Protein AF-A0A6N6TGN0-F1 (afdb_monomer_lite)

pLDDT: mean 80.73, std 21.35, range [32.38, 97.31]

Secondary structure (DSSP, 8-state):
---------------------------------HHHHHHHHHHHHHHTTPPPTT-TT----EEEEEETTEEEEEE-GGG-SSPP----SS--TTGGGSHHHHHHHHHHHTT-TTS-SEEEEEESSPPPTTTTTTSHHHHHHHHHT-SEEEEEETTEEEEEPPP-

Foldseek 3Di:
DDDDDDDDDDDDDDDDDDDDDDDDDDDPPPPPPPVVVVVVQQVVCVVLVADPQPDPPHPKKWKWKDAPNDIFIFMFQVSDVVGQDQPQPPADPRLCRGRLSRSLSVCVVVVQALVEQEMEMEMAADDDCRCPVVCNVLSSCVRSNHQWYWYQYPVGIDIHGHDD

Radius of gyration: 25.72 Å; chains: 1; bounding box: 98×27×43 Å

Sequence (164 aa):
MPNGLSKKKRELQQKASKKKPGSPAKGVTQSCPVPAIKKKLEKERERLKLPKAGSHDDVSTVAILKINGKEYQGVNSKNQNPKTKITLVRVNAQTKTHAEAEAVQKAINDGAAGTAEEAELHVDRDPCRACGPAGGLRSLARNLGVKRLVVHSPSGTQTFEPTT

Structure (mmCIF, N/CA/C/O backbone):
data_AF-A0A6N6TGN0-F1
#
_entry.id   AF-A0A6N6TGN0-F1
#
loop_
_atom_site.group_PDB
_atom_site.id
_atom_site.type_symbol
_atom_site.label_atom_id
_atom_site.label_alt_id
_atom_site.label_comp_id
_atom_site.label_asym_id
_atom_site.label_entity_id
_atom_site.label_seq_id
_atom_site.pdbx_PDB_ins_code
_atom_site.Cartn_x
_atom_site.Cartn_y
_atom_site.Cartn_z
_atom_site.occupancy
_atom_site.B_iso_or_equiv
_atom_site.auth_seq_id
_atom_site.auth_comp_id
_atom_site.auth_asym_id
_atom_site.auth_atom_id
_atom_site.pdbx_PDB_model_num
ATOM 1 N N . MET A 1 1 ? -82.710 -14.501 1.657 1.00 45.50 1 MET A N 1
ATOM 2 C CA . MET A 1 1 ? -81.334 -14.758 2.147 1.00 45.50 1 MET A CA 1
ATOM 3 C C . MET A 1 1 ? -80.434 -13.756 1.430 1.00 45.50 1 MET A C 1
ATOM 5 O O . MET A 1 1 ? -80.480 -13.787 0.206 1.00 45.50 1 MET A O 1
ATOM 9 N N . PRO A 1 2 ? -79.782 -12.791 2.113 1.00 44.53 2 PRO A N 1
ATOM 10 C CA . PRO A 1 2 ? -78.765 -13.061 3.132 1.00 44.53 2 PRO A CA 1
ATOM 11 C C . PRO A 1 2 ? -78.880 -12.247 4.442 1.00 44.53 2 PRO A C 1
ATOM 13 O O . PRO A 1 2 ? -79.169 -11.058 4.462 1.00 44.53 2 PRO A O 1
ATOM 16 N N . ASN A 1 3 ? -78.636 -12.974 5.531 1.00 39.97 3 ASN A N 1
ATOM 17 C CA . ASN A 1 3 ? -77.738 -12.703 6.658 1.00 39.97 3 ASN A CA 1
ATOM 18 C C . ASN A 1 3 ? -77.512 -11.263 7.190 1.00 39.97 3 ASN A C 1
ATOM 20 O O . ASN A 1 3 ? -76.716 -10.497 6.658 1.00 39.97 3 ASN A O 1
ATOM 24 N N . GLY A 1 4 ? -78.071 -11.003 8.381 1.00 39.34 4 GLY A N 1
ATOM 25 C CA . GLY A 1 4 ? -77.251 -10.982 9.604 1.00 39.34 4 GLY A CA 1
ATOM 26 C C . GLY A 1 4 ? -76.527 -9.686 9.982 1.00 39.34 4 GLY A C 1
ATOM 27 O O . GLY A 1 4 ? -75.304 -9.610 9.935 1.00 39.34 4 GLY A O 1
ATOM 28 N N . LEU A 1 5 ? -77.279 -8.704 10.479 1.00 41.50 5 LEU A N 1
ATOM 29 C CA . LEU A 1 5 ? -76.781 -7.604 11.312 1.00 41.50 5 LEU A CA 1
ATOM 30 C C . LEU A 1 5 ? -76.200 -8.130 12.644 1.00 41.50 5 LEU A C 1
ATOM 32 O O . LEU A 1 5 ? -76.915 -8.815 13.370 1.00 41.50 5 LEU A O 1
ATOM 36 N N . SER A 1 6 ? -75.022 -7.660 13.070 1.00 47.59 6 SER A N 1
ATOM 37 C CA . SER A 1 6 ? -74.905 -6.737 14.225 1.00 47.59 6 SER A CA 1
ATOM 38 C C . SER A 1 6 ? -73.544 -6.743 14.933 1.00 47.59 6 SER A C 1
ATOM 40 O O . SER A 1 6 ? -73.124 -7.726 15.521 1.00 47.59 6 SER A O 1
ATOM 42 N N . LYS A 1 7 ? -72.965 -5.538 14.978 1.00 37.50 7 LYS A N 1
ATOM 43 C CA . LYS A 1 7 ? -72.573 -4.772 16.177 1.00 37.50 7 LYS A CA 1
ATOM 44 C C . LYS A 1 7 ? -71.743 -5.459 17.282 1.00 37.50 7 LYS A C 1
ATOM 46 O O . LYS A 1 7 ? -72.210 -6.338 17.987 1.00 37.50 7 LYS A O 1
ATOM 51 N N . LYS A 1 8 ? -70.700 -4.698 17.644 1.00 36.97 8 LYS A N 1
ATOM 52 C CA . LYS A 1 8 ? -70.268 -4.341 19.013 1.00 36.97 8 LYS A CA 1
ATOM 53 C C . LYS A 1 8 ? -69.322 -5.298 19.751 1.00 36.97 8 LYS A C 1
ATOM 55 O O . LYS A 1 8 ? -69.738 -6.340 20.228 1.00 36.97 8 LYS A O 1
ATOM 60 N N . LYS A 1 9 ? -68.179 -4.678 20.103 1.00 35.28 9 LYS A N 1
ATOM 61 C CA . LYS A 1 9 ? -67.378 -4.847 21.334 1.00 35.28 9 LYS A CA 1
ATOM 62 C C . LYS A 1 9 ? -66.586 -6.159 21.389 1.00 35.28 9 LYS A C 1
ATOM 64 O O . LYS A 1 9 ? -67.083 -7.194 21.004 1.00 35.28 9 LYS A O 1
ATOM 69 N N . ARG A 1 10 ? -65.365 -6.229 21.899 1.00 35.22 10 ARG A N 1
ATOM 70 C CA . ARG A 1 10 ? -64.440 -5.319 22.592 1.00 35.22 10 ARG A CA 1
ATOM 71 C C . ARG A 1 10 ? -63.115 -6.109 22.578 1.00 35.22 10 ARG A C 1
ATOM 73 O O . ARG A 1 10 ? -63.138 -7.316 22.753 1.00 35.22 10 ARG A O 1
ATOM 80 N N . GLU A 1 11 ? -62.015 -5.498 22.152 1.00 32.38 11 GLU A N 1
ATOM 81 C CA . GLU A 1 11 ? -60.946 -5.083 23.077 1.00 32.38 11 GLU A CA 1
ATOM 82 C C . GLU A 1 11 ? -59.949 -6.211 23.387 1.00 32.38 11 GLU A C 1
ATOM 84 O O . GLU A 1 11 ? -60.188 -7.032 24.257 1.00 32.38 11 GLU A O 1
ATOM 89 N N . LEU A 1 12 ? -58.823 -6.229 22.659 1.00 38.62 12 LEU A N 1
ATOM 90 C CA . LEU A 1 12 ? -57.507 -6.660 23.156 1.00 38.62 12 LEU A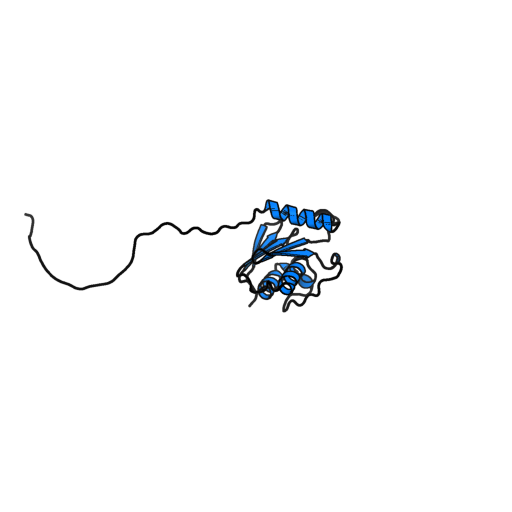 CA 1
ATOM 91 C C . LEU A 1 12 ? -56.426 -6.318 22.119 1.00 38.62 12 LEU A C 1
ATOM 93 O O . LEU A 1 12 ? -56.022 -7.105 21.274 1.00 38.62 12 LEU A O 1
ATOM 97 N N . GLN A 1 13 ? -56.022 -5.051 22.163 1.00 38.38 13 GLN A N 1
ATOM 98 C CA . GLN A 1 13 ? -54.626 -4.628 22.213 1.00 38.38 13 GLN A CA 1
ATOM 99 C C . GLN A 1 13 ? -53.586 -5.709 21.863 1.00 38.38 13 GLN A C 1
ATOM 101 O O . GLN A 1 13 ? -53.174 -6.476 22.724 1.00 38.38 13 GLN A O 1
ATOM 106 N N . GLN A 1 14 ? -53.082 -5.694 20.630 1.00 44.38 14 GLN A N 1
ATOM 107 C CA . GLN A 1 14 ? -51.757 -6.219 20.299 1.00 44.38 14 GLN A CA 1
ATOM 108 C C . GLN A 1 14 ? -51.162 -5.348 19.183 1.00 44.38 14 GLN A C 1
ATOM 110 O O . GLN A 1 14 ? -51.619 -5.341 18.049 1.00 44.38 14 GLN A O 1
ATOM 115 N N . LYS A 1 15 ? -50.314 -4.398 19.596 1.00 42.66 15 LYS A N 1
ATOM 116 C CA . LYS A 1 15 ? -48.874 -4.369 19.288 1.00 42.66 15 LYS A CA 1
ATOM 117 C C . LYS A 1 15 ? -48.610 -4.164 17.789 1.00 42.66 15 LYS A C 1
ATOM 119 O O . LYS A 1 15 ? -48.705 -5.065 16.978 1.00 42.66 15 LYS A O 1
ATOM 124 N N . ALA A 1 16 ? -48.389 -2.915 17.392 1.00 35.75 16 ALA A N 1
ATOM 125 C CA . ALA A 1 16 ? -47.033 -2.390 17.212 1.00 35.75 16 ALA A CA 1
ATOM 126 C C . ALA A 1 16 ? -46.265 -3.084 16.076 1.00 35.75 16 ALA A C 1
ATOM 128 O O . ALA A 1 16 ? -45.626 -4.105 16.294 1.00 35.75 16 ALA A O 1
ATOM 129 N N . SER A 1 17 ? -46.271 -2.465 14.893 1.00 36.00 17 SER A N 1
ATOM 130 C CA . SER A 1 17 ? -45.103 -2.283 14.010 1.00 36.00 17 SER A CA 1
ATOM 131 C C . SER A 1 17 ? -45.564 -1.513 12.770 1.00 36.00 17 SER A C 1
ATOM 133 O O . SER A 1 17 ? -46.408 -1.967 12.013 1.00 36.00 17 SER A O 1
ATOM 135 N N . LYS A 1 18 ? -45.253 -0.213 12.718 1.00 39.16 18 LYS A N 1
ATOM 136 C CA . LYS A 1 18 ? -44.122 0.339 11.944 1.00 39.16 18 LYS A CA 1
ATOM 137 C C . LYS A 1 18 ? -44.380 0.206 10.439 1.00 39.16 18 LYS A C 1
ATOM 139 O O . LYS A 1 18 ? -44.256 -0.858 9.863 1.00 39.16 18 LYS A O 1
ATOM 144 N N . LYS A 1 19 ? -44.973 1.250 9.860 1.00 37.72 19 LYS A N 1
ATOM 145 C CA . LYS A 1 19 ? -44.301 2.377 9.174 1.00 37.72 19 LYS A CA 1
ATOM 146 C C . LYS A 1 19 ? -43.818 1.984 7.773 1.00 37.72 19 LYS A C 1
ATOM 148 O O . LYS A 1 19 ? -42.927 1.166 7.604 1.00 37.72 19 LYS A O 1
ATOM 153 N N . LYS A 1 20 ? -44.463 2.654 6.815 1.00 36.59 20 LYS A N 1
ATOM 154 C CA . LYS A 1 20 ? -44.232 2.712 5.371 1.00 36.59 20 LYS A CA 1
ATOM 155 C C . LYS A 1 20 ? -42.735 2.744 5.013 1.00 36.59 20 LYS A C 1
ATOM 157 O O . LYS A 1 20 ? -41.983 3.418 5.722 1.00 36.59 20 LYS A O 1
ATOM 162 N N . PRO A 1 21 ? -42.320 2.110 3.902 1.00 36.47 21 PRO A N 1
ATOM 163 C CA . PRO A 1 21 ? -40.968 2.252 3.383 1.00 36.47 21 PRO A CA 1
ATOM 164 C C . PRO A 1 21 ? -40.781 3.690 2.887 1.00 36.47 21 PRO A C 1
ATOM 166 O O . PRO A 1 21 ? -41.300 4.092 1.849 1.00 36.47 21 PRO A O 1
ATOM 169 N N . GLY A 1 22 ? -40.093 4.483 3.706 1.00 32.81 22 GLY A N 1
ATOM 170 C CA . GLY A 1 22 ? -39.482 5.733 3.288 1.00 32.81 22 GLY A CA 1
ATOM 171 C C . GLY A 1 22 ? -38.263 5.435 2.423 1.00 32.81 22 GLY A C 1
ATOM 172 O O . GLY A 1 22 ? -37.580 4.433 2.624 1.00 32.81 22 GLY A O 1
ATOM 173 N N . SER A 1 23 ? -38.053 6.310 1.450 1.00 40.12 23 SER A N 1
ATOM 174 C CA . SER A 1 23 ? -36.994 6.338 0.448 1.00 40.12 23 SER A CA 1
ATOM 175 C C . SER A 1 23 ? -35.633 5.787 0.903 1.00 40.12 23 SER A C 1
ATOM 177 O O . SER A 1 23 ? -35.210 6.059 2.030 1.00 40.12 23 SER A O 1
ATOM 179 N N . PRO A 1 24 ? -34.895 5.085 0.023 1.00 40.41 24 PRO A N 1
ATOM 180 C CA . PRO A 1 24 ? -33.553 4.627 0.342 1.00 40.41 24 PRO A CA 1
ATOM 181 C C . PRO A 1 24 ? -32.629 5.823 0.593 1.00 40.41 24 PRO A C 1
ATOM 183 O O . PRO A 1 24 ? -32.548 6.768 -0.197 1.00 40.41 24 PRO A O 1
ATOM 186 N N . ALA A 1 25 ? -31.958 5.771 1.741 1.00 41.19 25 ALA A N 1
ATOM 187 C CA . ALA A 1 25 ? -30.933 6.712 2.150 1.00 41.19 25 ALA A CA 1
ATOM 188 C C . ALA A 1 25 ? -29.766 6.709 1.149 1.00 41.19 25 ALA A C 1
ATOM 190 O O . ALA A 1 25 ? -29.337 5.660 0.669 1.00 41.19 25 ALA A O 1
ATOM 191 N N . LYS A 1 26 ? -29.259 7.912 0.859 1.00 37.06 26 LYS A N 1
ATOM 192 C CA . LYS A 1 26 ? -28.083 8.187 0.027 1.00 37.06 26 LYS A CA 1
ATOM 193 C C . LYS A 1 26 ? -26.882 7.364 0.506 1.00 37.06 26 LYS A C 1
ATOM 195 O O . LYS A 1 26 ? -26.290 7.674 1.536 1.00 37.06 26 LYS A O 1
ATOM 200 N N . GLY A 1 27 ? -26.522 6.343 -0.266 1.00 34.00 27 GLY A N 1
ATOM 201 C CA . GLY A 1 27 ? -25.226 5.687 -0.173 1.00 34.00 27 GLY A CA 1
ATOM 202 C C . GLY A 1 27 ? -24.140 6.646 -0.652 1.00 34.00 27 GLY A C 1
ATOM 203 O O . GLY A 1 27 ? -24.200 7.165 -1.765 1.00 34.00 27 GLY A O 1
ATOM 204 N N . VAL A 1 28 ? -23.159 6.906 0.203 1.00 42.25 28 VAL A N 1
ATOM 205 C CA . VAL A 1 28 ? -21.907 7.567 -0.168 1.00 42.25 28 VAL A CA 1
ATOM 206 C C . VAL A 1 28 ? -21.075 6.584 -0.989 1.00 42.25 28 VAL A C 1
ATOM 208 O O . VAL A 1 28 ? -20.257 5.840 -0.465 1.00 42.25 28 VAL A O 1
ATOM 211 N N . THR A 1 29 ? -21.295 6.560 -2.301 1.00 44.75 29 THR A N 1
ATOM 212 C CA . THR A 1 29 ? -20.290 6.103 -3.263 1.00 44.75 29 THR A CA 1
ATOM 213 C C . THR A 1 29 ? -19.309 7.246 -3.482 1.00 44.75 29 THR A C 1
ATOM 215 O O . THR A 1 29 ? -19.545 8.120 -4.313 1.00 44.75 29 THR A O 1
ATOM 218 N N . GLN A 1 30 ? -18.201 7.259 -2.745 1.00 43.88 30 GLN A N 1
ATOM 219 C CA . GLN A 1 30 ? -16.989 7.925 -3.219 1.00 43.88 30 GLN A CA 1
ATOM 220 C C . GLN A 1 30 ? -16.045 6.867 -3.779 1.00 43.88 30 GLN A C 1
ATOM 222 O O . GLN A 1 30 ? -14.995 6.570 -3.230 1.00 43.88 30 GLN A O 1
ATOM 227 N N . SER A 1 31 ? -16.437 6.310 -4.922 1.00 45.16 31 SER A N 1
ATOM 228 C CA . SER A 1 31 ? -15.489 5.710 -5.849 1.00 45.16 31 SER A CA 1
ATOM 229 C C . SER A 1 31 ? -14.590 6.831 -6.371 1.00 45.16 31 SER A C 1
ATOM 231 O O . SER A 1 31 ? -15.051 7.690 -7.132 1.00 45.16 31 SER A O 1
ATOM 233 N N . CYS A 1 32 ? -13.320 6.864 -5.965 1.00 46.28 32 CYS A N 1
ATOM 234 C CA . CYS A 1 32 ? -12.346 7.707 -6.650 1.00 46.28 32 CYS A CA 1
ATOM 235 C C . CYS A 1 32 ? -12.342 7.356 -8.151 1.00 46.28 32 CYS A C 1
ATOM 237 O O . CYS A 1 32 ? -12.406 6.175 -8.503 1.00 46.28 32 CYS A O 1
ATOM 239 N N . PRO A 1 33 ? -12.231 8.338 -9.061 1.00 51.91 33 PRO A N 1
ATOM 240 C CA . PRO A 1 33 ? -12.100 8.049 -10.478 1.00 51.91 33 PRO A CA 1
ATOM 241 C C . PRO A 1 33 ? -10.773 7.313 -10.702 1.00 51.91 33 PRO A C 1
ATOM 243 O O . PRO A 1 33 ? -9.700 7.914 -10.681 1.00 51.91 33 PRO A O 1
ATOM 246 N N . VAL A 1 34 ? -10.857 6.003 -10.942 1.00 52.50 34 VAL A N 1
ATOM 247 C CA . VAL A 1 34 ? -9.769 5.103 -11.366 1.00 52.50 34 VAL A CA 1
ATOM 248 C C . VAL A 1 34 ? -8.770 5.752 -12.354 1.00 52.50 34 VAL A C 1
ATOM 250 O O . VAL A 1 34 ? -7.564 5.572 -12.160 1.00 52.50 34 VAL A O 1
ATOM 253 N N . PRO A 1 35 ? -9.175 6.580 -13.349 1.00 60.78 35 PRO A N 1
ATOM 254 C CA . PRO A 1 35 ? -8.213 7.249 -14.233 1.00 60.78 35 PRO A CA 1
ATOM 255 C C . PRO A 1 35 ? -7.300 8.279 -13.548 1.00 60.78 35 PRO A C 1
ATOM 257 O O . PRO A 1 35 ? -6.184 8.499 -14.016 1.00 60.78 35 PRO A O 1
ATOM 260 N N . ALA A 1 36 ? -7.726 8.917 -12.454 1.00 77.00 36 ALA A N 1
ATOM 261 C CA . ALA A 1 36 ? -6.928 9.946 -11.788 1.00 77.00 36 ALA A CA 1
ATOM 262 C C . ALA A 1 36 ? -5.745 9.350 -11.012 1.00 77.00 36 ALA A C 1
ATOM 264 O O . ALA A 1 36 ? -4.658 9.922 -11.021 1.00 77.00 36 ALA A O 1
ATOM 265 N N . ILE A 1 37 ? -5.924 8.188 -10.375 1.00 83.31 37 ILE A N 1
ATOM 266 C CA . ILE A 1 37 ? -4.842 7.544 -9.615 1.00 83.31 37 ILE A CA 1
ATOM 267 C C . ILE A 1 37 ? -3.827 6.859 -10.507 1.00 83.31 37 ILE A C 1
ATOM 269 O O . ILE A 1 37 ? -2.636 6.947 -10.221 1.00 83.31 37 ILE A O 1
ATOM 273 N N . LYS A 1 38 ? -4.259 6.263 -11.621 1.00 83.69 38 LYS A N 1
ATOM 274 C CA . LYS A 1 38 ? -3.314 5.717 -12.597 1.00 83.69 38 LYS A CA 1
ATOM 275 C C . LYS A 1 38 ? -2.319 6.790 -13.061 1.00 83.69 38 LYS A C 1
ATOM 277 O O . LYS A 1 38 ? -1.117 6.572 -12.983 1.00 83.69 38 LYS A O 1
ATOM 282 N N . LYS A 1 39 ? -2.815 7.995 -13.375 1.00 85.56 39 LYS A N 1
ATOM 283 C CA . LYS A 1 39 ? -1.965 9.151 -13.702 1.00 85.56 39 LYS A CA 1
ATOM 284 C C . LYS A 1 39 ? -1.033 9.558 -12.558 1.00 85.56 39 LYS A C 1
ATOM 286 O O . LYS A 1 39 ? 0.093 9.971 -12.815 1.00 85.56 39 LYS A O 1
ATOM 291 N N . LYS A 1 40 ? -1.469 9.456 -11.294 1.00 87.94 40 LYS A N 1
ATOM 292 C CA . LYS A 1 40 ? -0.593 9.723 -10.138 1.00 87.94 40 LYS A CA 1
ATOM 293 C C . LYS A 1 40 ? 0.525 8.686 -10.014 1.00 87.94 40 LYS A C 1
ATOM 295 O O . LYS A 1 40 ? 1.652 9.079 -9.740 1.00 87.94 40 LYS A O 1
ATOM 300 N N . LEU A 1 41 ? 0.229 7.403 -10.233 1.00 87.44 41 LEU A N 1
ATOM 301 C CA . LEU A 1 41 ? 1.239 6.338 -10.261 1.00 87.44 41 LEU A CA 1
ATOM 302 C C . LEU A 1 41 ? 2.258 6.586 -11.381 1.00 87.44 41 LEU A C 1
ATOM 304 O O . LEU A 1 41 ? 3.457 6.528 -11.136 1.00 87.44 41 LEU A O 1
ATOM 308 N N . GLU A 1 42 ? 1.795 6.940 -12.581 1.00 87.69 42 GLU A N 1
ATOM 309 C CA . GLU A 1 42 ? 2.662 7.277 -13.720 1.00 87.69 42 GLU A CA 1
ATOM 310 C C . GLU A 1 42 ? 3.568 8.477 -13.407 1.00 87.69 42 GLU A C 1
ATOM 312 O O . GLU A 1 42 ? 4.787 8.373 -13.536 1.00 87.69 42 GLU A O 1
ATOM 317 N N . LYS A 1 43 ? 3.000 9.566 -12.877 1.00 87.38 43 LYS A N 1
ATOM 318 C CA . LYS A 1 43 ? 3.761 10.756 -12.470 1.00 87.38 43 LYS A CA 1
ATOM 319 C C . LYS A 1 43 ? 4.798 10.452 -11.388 1.00 87.38 43 LYS A C 1
ATOM 321 O O . LYS A 1 43 ? 5.879 11.037 -11.372 1.00 87.38 43 LYS A O 1
ATOM 326 N N . GLU A 1 44 ? 4.474 9.549 -10.469 1.00 86.44 44 GLU A N 1
ATOM 327 C CA . GLU A 1 44 ? 5.399 9.127 -9.422 1.00 86.44 44 GLU A CA 1
ATOM 328 C C . GLU A 1 44 ? 6.581 8.340 -9.999 1.00 86.44 44 GLU A C 1
ATOM 330 O O . GLU A 1 44 ? 7.727 8.570 -9.612 1.00 86.44 44 GLU A O 1
ATOM 335 N N . ARG A 1 45 ? 6.330 7.486 -10.998 1.00 88.88 45 ARG A N 1
ATOM 336 C CA . ARG A 1 45 ? 7.396 6.806 -11.742 1.00 88.88 45 ARG A CA 1
ATOM 337 C C . ARG A 1 45 ? 8.287 7.791 -12.489 1.00 88.88 45 ARG A C 1
ATOM 339 O O . ARG A 1 45 ? 9.505 7.654 -12.417 1.00 88.88 45 ARG A O 1
ATOM 346 N N . GLU A 1 46 ? 7.711 8.804 -13.134 1.00 87.75 46 GLU A N 1
ATOM 347 C CA . GLU A 1 46 ? 8.475 9.866 -13.804 1.00 87.75 46 GLU A CA 1
ATOM 348 C C . GLU A 1 46 ? 9.352 10.644 -12.814 1.00 87.75 46 GLU A C 1
ATOM 350 O O . GLU A 1 46 ? 10.543 10.842 -13.061 1.00 87.75 46 GLU A O 1
ATOM 355 N N . ARG A 1 47 ? 8.798 11.019 -11.650 1.00 86.44 47 ARG A N 1
ATOM 356 C CA . ARG A 1 47 ? 9.537 11.706 -10.576 1.00 86.44 47 ARG A CA 1
ATOM 357 C C . ARG A 1 47 ? 10.747 10.898 -10.113 1.00 86.44 47 ARG A C 1
ATOM 359 O O . ARG A 1 47 ? 11.813 11.460 -9.873 1.00 86.44 47 ARG A O 1
ATOM 366 N N . LEU A 1 48 ? 10.574 9.586 -9.997 1.00 85.00 48 LEU A N 1
ATOM 367 C CA . LEU A 1 48 ? 11.605 8.655 -9.551 1.00 85.00 48 LEU A CA 1
ATOM 368 C C . LEU A 1 48 ? 12.504 8.148 -10.690 1.00 85.00 48 LEU A C 1
ATOM 370 O O . LEU A 1 48 ? 13.372 7.312 -10.442 1.00 85.00 48 LEU A O 1
ATOM 374 N N . LYS A 1 49 ? 12.325 8.654 -11.922 1.00 86.69 49 LYS A N 1
ATOM 375 C CA . LYS A 1 49 ? 13.047 8.226 -13.134 1.00 86.69 49 LYS A CA 1
ATOM 376 C C . LYS A 1 49 ? 12.984 6.709 -13.354 1.00 86.69 49 LYS A C 1
ATOM 378 O O . LYS A 1 49 ? 13.954 6.090 -13.787 1.00 86.69 49 LYS A O 1
ATOM 383 N N . LEU A 1 50 ? 11.845 6.108 -13.023 1.00 86.12 50 LEU A N 1
ATOM 384 C CA . LEU A 1 50 ? 11.600 4.685 -13.208 1.00 86.12 50 LEU A CA 1
ATOM 385 C C . LEU A 1 50 ? 11.154 4.413 -14.651 1.00 86.12 50 LEU A C 1
ATOM 387 O O . LEU A 1 50 ? 10.475 5.252 -15.249 1.00 86.12 50 LEU A O 1
ATOM 391 N N . PRO A 1 51 ? 11.468 3.229 -15.209 1.00 84.06 51 PRO A N 1
ATOM 392 C CA . PRO A 1 51 ? 10.931 2.815 -16.503 1.00 84.06 51 PRO A CA 1
ATOM 393 C C . PRO A 1 51 ? 9.399 2.776 -16.462 1.00 84.06 51 PRO A C 1
ATOM 395 O O . PRO A 1 51 ? 8.789 2.785 -15.391 1.00 84.06 51 PRO A O 1
ATOM 398 N N . LYS A 1 52 ? 8.733 2.705 -17.613 1.00 82.94 52 LYS A N 1
ATOM 399 C CA . LYS A 1 52 ? 7.270 2.572 -17.644 1.00 82.94 52 LYS A CA 1
ATOM 400 C C . LYS A 1 52 ? 6.836 1.275 -16.943 1.00 82.94 52 LYS A C 1
ATOM 402 O O . LYS A 1 52 ? 7.476 0.239 -17.126 1.00 82.94 52 LYS A O 1
ATOM 407 N N . ALA A 1 53 ? 5.757 1.329 -16.157 1.00 82.44 53 ALA A N 1
ATOM 408 C CA . ALA A 1 53 ? 5.238 0.162 -15.443 1.00 82.44 53 ALA A CA 1
ATOM 409 C C . ALA A 1 53 ? 4.967 -1.003 -16.413 1.00 82.44 53 ALA A C 1
ATOM 411 O O . ALA A 1 53 ? 4.299 -0.818 -17.432 1.00 82.44 53 ALA A O 1
ATOM 412 N N . GLY A 1 54 ? 5.511 -2.182 -16.106 1.00 77.25 54 GLY A N 1
ATOM 413 C CA . GLY A 1 54 ? 5.356 -3.395 -16.918 1.00 77.25 54 GLY A CA 1
ATOM 414 C C . GLY A 1 54 ? 6.287 -3.505 -18.134 1.00 77.25 54 GLY A C 1
ATOM 415 O O . GLY A 1 54 ? 6.131 -4.432 -18.923 1.00 77.25 54 GLY A O 1
ATOM 416 N N . SER A 1 55 ? 7.250 -2.592 -18.299 1.00 79.88 55 SER A N 1
ATOM 417 C CA . SER A 1 55 ? 8.305 -2.727 -19.320 1.00 79.88 55 SER A CA 1
ATOM 418 C C . SER A 1 55 ? 9.257 -3.883 -18.990 1.00 79.88 55 SER A C 1
ATOM 420 O O . SER A 1 55 ? 9.338 -4.302 -17.839 1.00 79.88 55 SER A O 1
ATOM 422 N N . HIS A 1 56 ? 10.021 -4.370 -19.972 1.00 75.44 56 HIS A N 1
ATOM 423 C CA . HIS A 1 56 ? 10.990 -5.454 -19.754 1.00 75.44 56 HIS A CA 1
ATOM 424 C C . HIS A 1 56 ? 12.020 -5.119 -18.658 1.00 75.44 56 HIS A C 1
ATOM 426 O O . HIS A 1 56 ? 12.274 -5.933 -17.776 1.00 75.44 56 HIS A O 1
ATOM 432 N N . ASP A 1 57 ? 12.529 -3.886 -18.659 1.00 76.88 57 ASP A N 1
ATOM 433 C CA . ASP A 1 57 ? 13.489 -3.379 -17.669 1.00 76.88 57 ASP A CA 1
ATOM 434 C C . ASP A 1 57 ? 12.841 -2.960 -16.341 1.00 76.88 57 ASP A C 1
ATOM 436 O O . ASP A 1 57 ? 13.514 -2.495 -15.417 1.00 76.88 57 ASP A O 1
ATOM 440 N N . ASP A 1 58 ? 11.516 -3.082 -16.227 1.00 81.38 58 ASP A N 1
ATOM 441 C CA . ASP A 1 58 ? 10.807 -2.673 -15.032 1.00 81.38 58 ASP A CA 1
ATOM 442 C C . ASP A 1 58 ? 10.914 -3.732 -13.930 1.00 81.38 58 ASP A C 1
ATOM 444 O O . ASP A 1 58 ? 10.227 -4.757 -13.919 1.00 81.38 58 ASP A O 1
ATOM 448 N N . VAL A 1 59 ? 11.757 -3.437 -12.948 1.00 83.31 59 VAL A N 1
ATOM 449 C CA . VAL A 1 59 ? 11.883 -4.190 -11.691 1.00 83.31 59 VAL A CA 1
ATOM 450 C C . VAL A 1 59 ? 11.330 -3.414 -10.494 1.00 83.31 59 VAL A C 1
ATOM 452 O O . VAL A 1 59 ? 11.518 -3.831 -9.347 1.00 83.31 59 VAL A O 1
ATOM 455 N N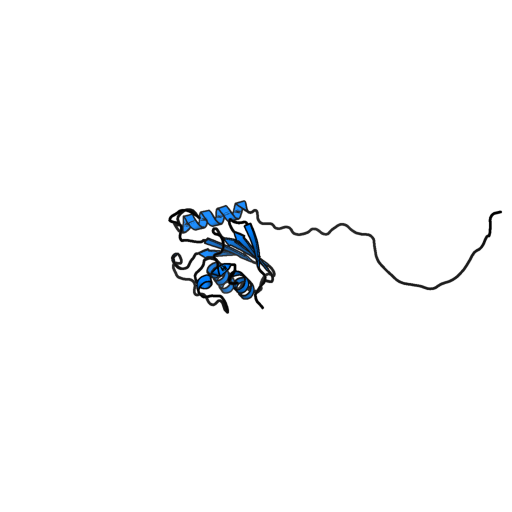 . SER A 1 60 ? 10.670 -2.282 -10.747 1.00 87.50 60 SER A N 1
ATOM 456 C CA . SER A 1 60 ? 10.186 -1.362 -9.726 1.00 87.50 60 SER A CA 1
ATOM 457 C C . SER A 1 60 ? 8.668 -1.397 -9.629 1.00 87.50 60 SER A C 1
ATOM 459 O O . SER A 1 60 ? 7.948 -1.568 -10.611 1.00 87.50 60 SER A O 1
ATOM 461 N N . THR A 1 61 ? 8.165 -1.205 -8.419 1.00 91.56 61 THR A N 1
ATOM 462 C CA . THR A 1 61 ? 6.727 -1.161 -8.143 1.00 91.56 61 THR A CA 1
ATOM 463 C C . THR A 1 61 ? 6.438 0.114 -7.386 1.00 91.56 61 THR A C 1
ATOM 465 O O . THR A 1 61 ? 7.198 0.466 -6.484 1.00 91.56 61 THR A O 1
ATOM 468 N N . VAL A 1 62 ? 5.354 0.788 -7.751 1.00 93.56 62 VAL A N 1
ATOM 469 C CA . VAL A 1 62 ? 4.845 1.971 -7.064 1.00 93.56 62 VAL A CA 1
ATOM 470 C C . VAL A 1 62 ? 3.462 1.659 -6.512 1.00 93.56 62 VAL A C 1
ATOM 472 O O . VAL A 1 62 ? 2.601 1.095 -7.188 1.00 93.56 62 VAL A O 1
ATOM 475 N N . ALA A 1 63 ? 3.254 2.049 -5.262 1.00 95.75 63 ALA A N 1
ATOM 476 C CA . ALA A 1 63 ? 1.996 1.925 -4.558 1.00 95.75 63 ALA A CA 1
ATOM 477 C C . ALA A 1 63 ? 1.548 3.292 -4.034 1.00 95.75 63 ALA A C 1
ATOM 479 O O . ALA A 1 63 ? 2.364 4.099 -3.592 1.00 95.75 63 ALA A O 1
ATOM 480 N N . ILE A 1 64 ? 0.244 3.542 -4.041 1.00 96.50 64 ILE A N 1
ATOM 481 C CA . ILE A 1 64 ? -0.378 4.689 -3.380 1.00 96.50 64 ILE A CA 1
ATOM 482 C C . ILE A 1 64 ? -1.456 4.149 -2.452 1.00 96.50 64 ILE A C 1
ATOM 484 O O . ILE A 1 64 ? -2.460 3.605 -2.909 1.00 96.50 64 ILE A O 1
ATOM 488 N N . LEU A 1 65 ? -1.242 4.302 -1.150 1.00 97.00 65 LEU A N 1
ATOM 489 C CA . LEU A 1 65 ? -2.234 4.021 -0.123 1.00 97.00 65 LEU A CA 1
ATOM 490 C C . LEU A 1 65 ? -3.055 5.277 0.141 1.00 97.00 65 LEU A C 1
ATOM 492 O O . LEU A 1 65 ? -2.496 6.353 0.335 1.00 97.00 65 LEU A O 1
ATOM 496 N N . LYS A 1 66 ? -4.367 5.122 0.229 1.00 96.25 66 LYS A N 1
ATOM 497 C CA . LYS A 1 66 ? -5.295 6.141 0.682 1.00 96.25 66 LYS A CA 1
ATOM 498 C C . LYS A 1 66 ? -5.995 5.688 1.938 1.00 96.25 66 LYS A C 1
ATOM 500 O O . LYS A 1 66 ? -6.552 4.594 1.989 1.00 96.25 66 LYS A O 1
ATOM 505 N N . ILE A 1 67 ? -6.003 6.557 2.930 1.00 94.94 67 ILE A N 1
ATOM 506 C CA . ILE A 1 67 ? -6.687 6.312 4.191 1.00 94.94 67 ILE A CA 1
ATOM 507 C C . ILE A 1 67 ? -7.109 7.657 4.771 1.00 94.94 67 ILE A C 1
ATOM 509 O O . ILE A 1 67 ? -6.312 8.591 4.824 1.00 94.94 67 ILE A O 1
ATOM 513 N N . ASN A 1 68 ? -8.383 7.771 5.150 1.00 91.00 68 ASN A N 1
ATOM 514 C CA . ASN A 1 68 ? -8.949 8.986 5.742 1.00 91.00 68 ASN A CA 1
ATOM 515 C C . ASN A 1 68 ? -8.644 10.281 4.943 1.00 91.00 68 ASN A C 1
ATOM 517 O O . ASN A 1 68 ? -8.244 11.301 5.499 1.00 91.00 68 ASN A O 1
ATOM 521 N N . GLY A 1 69 ? -8.740 10.217 3.608 1.00 88.88 69 GLY A N 1
ATOM 522 C CA . GLY A 1 69 ? -8.464 11.351 2.712 1.00 88.88 69 GLY A CA 1
ATOM 523 C C . GLY A 1 69 ? -6.983 11.714 2.524 1.00 88.88 69 GLY A C 1
ATOM 524 O O . GLY A 1 69 ? -6.683 12.600 1.725 1.00 88.88 69 GLY A O 1
ATOM 525 N N . LYS A 1 70 ? -6.054 11.031 3.203 1.00 93.44 70 LYS A N 1
ATOM 526 C CA . LYS A 1 70 ? -4.605 11.187 3.020 1.00 93.44 70 LYS A CA 1
ATOM 527 C C . LYS A 1 70 ? -4.064 10.156 2.035 1.00 93.44 70 LYS A C 1
ATOM 529 O O . LYS A 1 70 ? -4.609 9.059 1.927 1.00 93.44 70 LYS A O 1
ATOM 534 N N . GLU A 1 71 ? -2.978 10.501 1.347 1.00 95.62 71 GLU A N 1
ATOM 535 C CA . GLU A 1 71 ? -2.317 9.641 0.361 1.00 95.62 71 GLU A CA 1
ATOM 536 C C . GLU A 1 71 ? -0.850 9.403 0.741 1.00 95.62 71 GLU A C 1
ATOM 538 O O . GLU A 1 71 ? -0.117 10.345 1.039 1.00 95.62 71 GLU A O 1
ATOM 543 N N . TYR A 1 72 ? -0.405 8.149 0.679 1.00 95.44 72 TYR A N 1
ATOM 544 C CA . TYR A 1 72 ? 0.953 7.734 1.022 1.00 95.44 72 TYR A CA 1
ATOM 545 C C . TYR A 1 72 ? 1.555 6.913 -0.106 1.00 95.44 72 TYR A C 1
ATOM 547 O O . TYR A 1 72 ? 1.009 5.889 -0.512 1.00 95.44 72 TYR A O 1
ATOM 555 N N . GLN A 1 73 ? 2.701 7.358 -0.605 1.00 94.56 73 GLN A N 1
ATOM 556 C CA . GLN A 1 73 ? 3.389 6.724 -1.724 1.00 94.56 73 GLN A CA 1
ATOM 557 C C . GLN A 1 73 ? 4.436 5.729 -1.222 1.00 94.56 73 GLN A C 1
ATOM 559 O O . GLN A 1 73 ? 5.241 6.055 -0.345 1.00 94.56 73 GLN A O 1
ATOM 564 N N . GLY A 1 74 ? 4.474 4.542 -1.811 1.00 94.56 74 GLY A N 1
ATOM 565 C CA . GLY A 1 74 ? 5.478 3.519 -1.552 1.00 94.56 74 GLY A CA 1
ATOM 566 C C . GLY A 1 74 ? 6.135 3.041 -2.838 1.00 94.56 74 GLY A C 1
ATOM 567 O O . GLY A 1 74 ? 5.505 3.007 -3.891 1.00 94.56 74 GLY A O 1
ATOM 568 N N . VAL A 1 75 ? 7.397 2.651 -2.733 1.00 94.25 75 VAL A N 1
ATOM 569 C CA . VAL A 1 75 ? 8.191 1.997 -3.766 1.00 94.25 75 VAL A CA 1
ATOM 570 C C . VAL A 1 75 ? 8.962 0.819 -3.183 1.00 94.25 75 VAL A C 1
ATOM 572 O O . VAL A 1 75 ? 9.205 0.724 -1.980 1.00 94.25 75 VAL A O 1
ATOM 575 N N . ASN A 1 76 ? 9.338 -0.137 -4.023 1.00 92.00 76 ASN A N 1
ATOM 576 C CA . ASN A 1 76 ? 10.148 -1.272 -3.587 1.00 92.00 76 ASN A CA 1
ATOM 577 C C . ASN A 1 76 ? 11.504 -0.801 -3.018 1.00 92.00 76 ASN A C 1
ATOM 579 O O . ASN A 1 76 ? 12.105 0.156 -3.504 1.00 92.00 76 ASN A O 1
ATOM 583 N N . SER A 1 77 ? 12.036 -1.504 -2.013 1.00 89.12 77 SER A N 1
ATOM 584 C CA . SER A 1 77 ? 13.193 -1.054 -1.218 1.00 89.12 77 SER A CA 1
ATOM 585 C C . SER A 1 77 ? 14.476 -0.780 -2.001 1.00 89.12 77 SER A C 1
ATOM 587 O O . SER A 1 77 ? 15.343 -0.069 -1.497 1.00 89.12 77 SER A O 1
ATOM 589 N N . LYS A 1 78 ? 14.629 -1.336 -3.211 1.00 89.12 78 LYS A N 1
ATOM 590 C CA . LYS A 1 78 ? 15.772 -1.036 -4.089 1.00 89.12 78 LYS A CA 1
ATOM 591 C C . LYS A 1 78 ? 15.748 0.404 -4.610 1.00 89.12 78 LYS A C 1
ATOM 593 O O . LYS A 1 78 ? 16.803 0.944 -4.914 1.00 89.12 78 LYS A O 1
ATOM 598 N N . ASN A 1 79 ? 14.566 1.010 -4.694 1.00 87.50 79 ASN A N 1
ATOM 599 C CA . ASN A 1 79 ? 14.340 2.348 -5.231 1.00 87.50 79 ASN A CA 1
ATOM 600 C C . ASN A 1 79 ? 14.108 3.404 -4.133 1.00 87.50 79 ASN A C 1
ATOM 602 O O . ASN A 1 79 ? 13.862 4.565 -4.446 1.00 87.50 79 ASN A O 1
ATOM 606 N N . GLN A 1 80 ? 14.196 3.023 -2.854 1.00 88.00 80 GLN A N 1
ATOM 607 C CA . GLN A 1 80 ? 14.058 3.943 -1.725 1.00 88.00 80 GLN A CA 1
ATOM 608 C C . GLN A 1 80 ? 15.397 4.607 -1.394 1.00 88.00 80 GLN A C 1
ATOM 610 O O . GLN A 1 80 ? 16.386 3.919 -1.127 1.00 88.00 80 GLN A O 1
ATOM 615 N N . ASN A 1 81 ? 15.411 5.939 -1.341 1.00 85.25 81 ASN A N 1
ATOM 616 C CA . ASN A 1 81 ? 16.554 6.711 -0.867 1.00 85.25 81 ASN A CA 1
ATOM 617 C C . ASN A 1 81 ? 16.091 8.000 -0.152 1.00 85.25 81 ASN A C 1
ATOM 619 O O . ASN A 1 81 ? 15.617 8.910 -0.833 1.00 85.25 81 ASN A O 1
ATOM 623 N N . PRO A 1 82 ? 16.218 8.110 1.186 1.00 87.62 82 PRO A N 1
ATOM 624 C CA . PRO A 1 82 ? 16.674 7.081 2.128 1.00 87.62 82 PRO A CA 1
ATOM 625 C C . PRO A 1 82 ? 15.667 5.927 2.274 1.00 87.62 82 PRO A C 1
ATOM 627 O O . PRO A 1 82 ? 14.505 6.039 1.888 1.00 87.62 82 PRO A O 1
ATOM 630 N N . LYS A 1 83 ? 16.107 4.799 2.848 1.00 91.56 83 LYS A N 1
ATOM 631 C CA . LYS A 1 83 ? 15.222 3.651 3.106 1.00 91.56 83 LYS A CA 1
ATOM 632 C C . LYS A 1 83 ? 14.246 3.946 4.239 1.00 91.56 83 LYS A C 1
ATOM 634 O O . LYS A 1 83 ? 14.646 4.411 5.307 1.00 91.56 83 LYS A O 1
ATOM 639 N N . THR A 1 84 ? 12.985 3.581 4.039 1.00 92.62 84 THR A N 1
ATOM 640 C CA . THR A 1 84 ? 11.973 3.662 5.093 1.00 92.62 84 THR A CA 1
ATOM 641 C C . THR A 1 84 ? 12.207 2.539 6.106 1.00 92.62 84 THR A C 1
ATOM 643 O O . THR A 1 84 ? 12.278 1.362 5.749 1.00 92.62 84 THR A O 1
ATOM 646 N N . LYS A 1 85 ? 12.316 2.878 7.396 1.00 93.38 85 LYS A N 1
ATOM 647 C CA . LYS A 1 85 ? 12.415 1.879 8.470 1.00 93.38 85 LYS A CA 1
ATOM 648 C C . LYS A 1 85 ? 11.062 1.190 8.660 1.00 93.38 85 LYS A C 1
ATOM 650 O O . LYS A 1 85 ? 10.111 1.814 9.118 1.00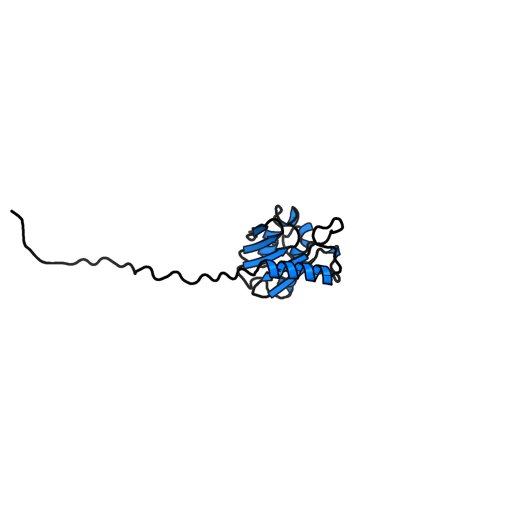 93.38 85 LYS A O 1
ATOM 655 N N . ILE A 1 86 ? 10.995 -0.101 8.340 1.00 93.25 86 ILE A N 1
ATOM 656 C CA . ILE A 1 86 ? 9.772 -0.906 8.445 1.00 93.25 86 ILE A CA 1
ATOM 657 C C . ILE A 1 86 ? 9.640 -1.500 9.856 1.00 93.25 86 ILE A C 1
ATOM 659 O O . ILE A 1 86 ? 10.449 -2.335 10.260 1.00 93.25 86 ILE A O 1
ATOM 663 N N . THR A 1 87 ? 8.603 -1.102 10.594 1.00 93.75 87 THR A N 1
ATOM 664 C CA . THR A 1 87 ? 8.258 -1.569 11.951 1.00 93.75 87 THR A CA 1
ATOM 665 C C . THR A 1 87 ? 7.048 -2.511 11.982 1.00 93.75 87 THR A C 1
ATOM 667 O O . THR A 1 87 ? 6.622 -2.937 13.052 1.00 93.75 87 THR A O 1
ATOM 670 N N . LEU A 1 88 ? 6.520 -2.888 10.813 1.00 92.38 88 LEU A N 1
ATOM 671 C CA . LEU A 1 88 ? 5.350 -3.760 10.678 1.00 92.38 88 LEU A CA 1
ATOM 672 C C . LEU A 1 88 ? 5.541 -5.124 11.361 1.00 92.38 88 LEU A C 1
ATOM 674 O O . LEU A 1 88 ? 6.527 -5.843 11.122 1.00 92.38 88 LEU A O 1
ATOM 678 N N . VAL A 1 89 ? 4.544 -5.519 12.153 1.00 91.81 89 VAL A N 1
ATOM 679 C CA . VAL A 1 89 ? 4.536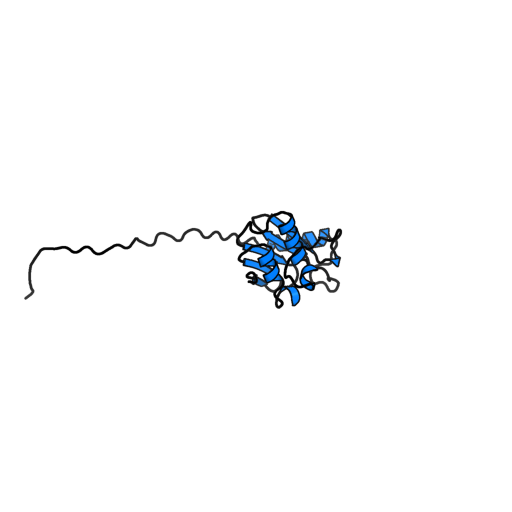 -6.774 12.914 1.00 91.81 89 VAL A CA 1
ATOM 680 C C . VAL A 1 89 ? 3.771 -7.875 12.185 1.00 91.81 89 VAL A C 1
ATOM 682 O O . VAL A 1 89 ? 2.780 -7.618 11.500 1.00 91.81 89 VAL A O 1
ATOM 685 N N . ARG A 1 90 ? 4.245 -9.121 12.335 1.00 91.69 90 ARG A N 1
ATOM 686 C CA . ARG A 1 90 ? 3.726 -10.351 11.692 1.00 91.69 90 ARG A CA 1
ATOM 687 C C . ARG A 1 90 ? 3.358 -10.152 10.205 1.00 91.69 90 ARG A C 1
ATOM 689 O O . ARG A 1 90 ? 2.278 -10.531 9.755 1.00 91.69 90 ARG A O 1
ATOM 696 N N . VAL A 1 91 ? 4.273 -9.517 9.471 1.00 92.81 91 VAL A N 1
ATOM 697 C CA . VAL A 1 91 ? 4.309 -9.415 8.002 1.00 92.81 91 VAL A CA 1
ATOM 698 C C . VAL A 1 91 ? 5.500 -10.244 7.521 1.00 92.81 91 VAL A C 1
ATOM 700 O O . VAL A 1 91 ? 6.568 -10.183 8.138 1.00 92.81 91 VAL A O 1
ATOM 703 N N . ASN A 1 92 ? 5.334 -11.011 6.441 1.00 92.19 92 ASN A N 1
ATOM 704 C CA . ASN A 1 92 ? 6.425 -11.816 5.886 1.00 92.19 92 ASN A CA 1
ATOM 705 C C . ASN A 1 92 ? 7.593 -10.937 5.391 1.00 92.19 92 ASN A C 1
ATOM 707 O O . ASN A 1 92 ? 7.402 -9.784 4.998 1.00 92.19 92 ASN A O 1
ATOM 711 N N . ALA A 1 93 ? 8.811 -11.485 5.423 1.00 92.12 93 ALA A N 1
ATOM 712 C CA . ALA A 1 93 ? 10.037 -10.728 5.158 1.00 92.12 93 ALA A CA 1
ATOM 713 C C . ALA A 1 93 ? 10.070 -10.100 3.757 1.00 92.12 93 ALA A C 1
ATOM 715 O O . ALA A 1 93 ? 10.522 -8.969 3.607 1.00 92.12 93 ALA A O 1
ATOM 716 N N . GLN A 1 94 ? 9.543 -10.795 2.747 1.00 90.50 94 GLN A N 1
ATOM 717 C CA . GLN A 1 94 ? 9.527 -10.296 1.374 1.00 90.50 94 GLN A CA 1
ATOM 718 C C . GLN A 1 94 ? 8.602 -9.082 1.223 1.00 90.50 94 GLN A C 1
ATOM 720 O O . GLN A 1 94 ? 9.032 -8.052 0.707 1.00 90.50 94 GLN A O 1
ATOM 725 N N . THR A 1 95 ? 7.380 -9.151 1.762 1.00 92.12 95 THR A N 1
ATOM 726 C CA . THR A 1 95 ? 6.409 -8.043 1.708 1.00 92.12 95 THR A CA 1
ATOM 727 C C . THR A 1 95 ? 6.979 -6.777 2.340 1.00 92.12 95 THR A C 1
ATOM 729 O O . THR A 1 95 ? 6.771 -5.697 1.802 1.00 92.12 95 THR A O 1
ATOM 732 N N . LYS A 1 96 ? 7.772 -6.886 3.421 1.00 93.25 96 LYS A N 1
ATOM 733 C CA . LYS A 1 96 ? 8.429 -5.727 4.059 1.00 93.25 96 LYS A CA 1
ATOM 734 C C . LYS A 1 96 ? 9.334 -4.934 3.112 1.00 93.25 96 LYS A C 1
ATOM 736 O O . LYS A 1 96 ? 9.598 -3.771 3.381 1.00 93.25 96 LYS A O 1
ATOM 741 N N . THR A 1 97 ? 9.813 -5.545 2.032 1.00 93.06 97 THR A N 1
ATOM 742 C CA . THR A 1 97 ? 10.690 -4.884 1.054 1.00 93.06 97 THR A CA 1
ATOM 743 C C . THR A 1 97 ? 9.946 -4.303 -0.149 1.00 93.06 97 THR A C 1
ATOM 745 O O . THR A 1 97 ? 10.561 -3.743 -1.058 1.00 93.06 97 THR A O 1
ATOM 748 N N . HIS A 1 98 ? 8.625 -4.465 -0.199 1.00 94.12 98 HIS A N 1
ATOM 749 C CA . HIS A 1 98 ? 7.813 -4.070 -1.339 1.00 94.12 98 HIS A CA 1
ATOM 750 C C . HIS A 1 98 ? 7.128 -2.712 -1.129 1.00 94.12 98 HIS A C 1
ATOM 752 O O . HIS A 1 98 ? 7.058 -2.183 -0.016 1.00 94.12 98 HIS A O 1
ATOM 758 N N . ALA A 1 99 ? 6.620 -2.155 -2.229 1.00 95.31 99 ALA A N 1
ATOM 759 C CA . ALA A 1 99 ? 5.993 -0.840 -2.276 1.00 95.31 99 ALA A CA 1
ATOM 760 C C . ALA A 1 99 ? 4.779 -0.730 -1.342 1.00 95.31 99 ALA A C 1
ATOM 762 O O . ALA A 1 99 ? 4.593 0.287 -0.675 1.00 95.31 99 ALA A O 1
ATOM 763 N N . GLU A 1 100 ? 3.988 -1.799 -1.237 1.00 95.38 100 GLU A N 1
ATOM 764 C CA . GLU A 1 100 ? 2.792 -1.870 -0.399 1.00 95.38 100 GLU A CA 1
ATOM 765 C C . GLU A 1 100 ? 3.139 -1.677 1.082 1.00 95.38 100 GLU A C 1
ATOM 767 O O . GLU A 1 100 ? 2.476 -0.916 1.788 1.00 95.38 100 GLU A O 1
ATOM 772 N N . ALA A 1 101 ? 4.212 -2.323 1.551 1.00 95.75 101 ALA A N 1
ATOM 773 C CA . ALA A 1 101 ? 4.657 -2.193 2.934 1.00 95.75 101 ALA A CA 1
ATOM 774 C C . ALA A 1 101 ? 5.210 -0.801 3.235 1.00 95.75 101 ALA A C 1
ATOM 776 O O . ALA A 1 101 ? 4.985 -0.290 4.329 1.00 95.75 101 ALA A O 1
ATOM 777 N N . GLU A 1 102 ? 5.903 -0.169 2.286 1.00 96.81 102 GLU A N 1
ATOM 778 C CA . GLU A 1 102 ? 6.391 1.194 2.485 1.00 96.81 102 GLU A CA 1
ATOM 779 C C . GLU A 1 102 ? 5.243 2.203 2.588 1.00 96.81 102 GLU A C 1
ATOM 781 O O . GLU A 1 102 ? 5.246 3.034 3.497 1.00 96.81 102 GLU A O 1
ATOM 786 N N . ALA A 1 103 ? 4.249 2.122 1.696 1.00 96.81 103 ALA A N 1
ATOM 787 C CA . ALA A 1 103 ? 3.088 3.010 1.727 1.00 96.81 103 ALA A CA 1
ATOM 788 C C . ALA A 1 103 ? 2.347 2.901 3.072 1.00 96.81 103 ALA A C 1
ATOM 790 O O . ALA A 1 103 ? 2.029 3.911 3.703 1.00 96.81 103 ALA A O 1
ATOM 791 N N . VAL A 1 104 ? 2.160 1.669 3.556 1.00 96.88 104 VAL A N 1
ATOM 792 C CA . VAL A 1 104 ? 1.568 1.385 4.869 1.00 96.88 104 VAL A CA 1
ATOM 793 C C . VAL A 1 104 ? 2.438 1.902 6.009 1.00 96.88 104 VAL A C 1
ATOM 795 O O . VAL A 1 104 ? 1.923 2.518 6.939 1.00 96.88 104 VAL A O 1
ATOM 798 N N . GLN A 1 105 ? 3.755 1.706 5.943 1.00 97.31 105 GLN A N 1
ATOM 799 C CA . GLN A 1 105 ? 4.661 2.204 6.971 1.00 97.31 105 GLN A CA 1
ATOM 800 C C . GLN A 1 105 ? 4.624 3.731 7.068 1.00 97.31 105 GLN A C 1
ATOM 802 O O . GLN A 1 105 ? 4.604 4.264 8.173 1.00 97.31 105 GLN A O 1
ATOM 807 N N . LYS A 1 106 ? 4.588 4.443 5.937 1.00 96.62 106 LYS A N 1
ATOM 808 C CA . LYS A 1 106 ? 4.468 5.908 5.917 1.00 96.62 106 LYS A CA 1
ATOM 809 C C . LYS A 1 106 ? 3.147 6.376 6.520 1.00 96.62 106 LYS A C 1
ATOM 811 O O . LYS A 1 106 ? 3.159 7.312 7.309 1.00 96.62 106 LYS A O 1
ATOM 816 N N . ALA A 1 107 ? 2.047 5.685 6.227 1.00 96.56 107 ALA A N 1
ATOM 817 C CA . ALA A 1 107 ? 0.758 5.969 6.854 1.00 96.56 107 ALA A CA 1
ATOM 818 C C . ALA A 1 107 ? 0.788 5.766 8.376 1.00 96.56 107 ALA A C 1
ATOM 820 O O . ALA A 1 107 ? 0.296 6.608 9.122 1.00 96.56 107 ALA A O 1
ATOM 821 N N . ILE A 1 108 ? 1.407 4.682 8.852 1.00 96.12 108 ILE A N 1
ATOM 822 C CA . ILE A 1 108 ? 1.575 4.421 10.290 1.00 96.12 108 ILE A CA 1
ATOM 823 C C . ILE A 1 108 ? 2.464 5.487 10.939 1.00 96.12 108 ILE A C 1
ATOM 825 O O . ILE A 1 108 ? 2.124 5.991 12.005 1.00 96.12 108 ILE A O 1
ATOM 829 N N . ASN A 1 109 ? 3.571 5.861 10.292 1.00 95.44 109 ASN A N 1
ATOM 830 C CA . ASN A 1 109 ? 4.480 6.896 10.789 1.00 95.44 109 ASN A CA 1
ATOM 831 C C . ASN A 1 109 ? 3.796 8.271 10.890 1.00 95.44 109 ASN A C 1
ATOM 833 O O . ASN A 1 109 ? 4.130 9.042 11.782 1.00 95.44 109 ASN A O 1
ATOM 837 N N . ASP A 1 110 ? 2.837 8.563 10.007 1.00 94.50 110 ASP A N 1
ATOM 838 C CA . ASP A 1 110 ? 2.012 9.782 10.029 1.00 94.50 110 ASP A CA 1
ATOM 839 C C . ASP A 1 110 ? 0.794 9.678 10.975 1.00 94.50 110 ASP A C 1
ATOM 841 O O . ASP A 1 110 ? -0.042 10.580 11.036 1.00 94.50 110 ASP A O 1
ATOM 845 N N . GLY A 1 111 ? 0.654 8.567 11.707 1.00 94.38 111 GLY A N 1
ATOM 846 C CA . GLY A 1 111 ? -0.433 8.358 12.665 1.00 94.38 111 GLY A CA 1
ATOM 847 C C . GLY A 1 111 ? -1.794 8.053 12.033 1.00 94.38 111 GLY A C 1
ATOM 848 O O . GLY A 1 111 ? -2.815 8.194 12.697 1.00 94.38 111 GLY A O 1
ATOM 849 N N . ALA A 1 112 ? -1.846 7.628 10.766 1.00 93.50 112 ALA A N 1
ATOM 850 C CA . ALA A 1 112 ? -3.104 7.272 10.101 1.00 93.50 112 ALA A CA 1
ATOM 851 C C . ALA A 1 112 ? -3.634 5.873 10.468 1.00 93.50 112 ALA A C 1
ATOM 853 O O . ALA A 1 112 ? -4.767 5.531 10.122 1.00 93.50 112 ALA A O 1
ATOM 854 N N . ALA A 1 113 ? -2.850 5.058 11.174 1.00 93.50 113 ALA A N 1
ATOM 855 C CA . ALA A 1 113 ? -3.286 3.742 11.632 1.00 93.50 113 ALA A CA 1
ATOM 856 C C . ALA A 1 113 ? -4.504 3.850 12.567 1.00 93.50 113 ALA A C 1
ATOM 858 O O . ALA A 1 113 ? -4.514 4.655 13.494 1.00 93.50 113 ALA A O 1
ATOM 859 N N . GLY A 1 114 ? -5.539 3.048 12.316 1.00 93.19 114 GLY A N 1
ATOM 860 C CA . GLY A 1 114 ? -6.782 3.032 13.090 1.00 93.19 114 GLY A CA 1
ATOM 861 C C . GLY A 1 114 ? -7.676 4.261 12.894 1.00 93.19 114 GLY A C 1
ATOM 862 O O . GLY A 1 114 ? -8.692 4.378 13.572 1.00 93.19 114 GLY A O 1
ATOM 863 N N . THR A 1 115 ? -7.334 5.174 11.976 1.00 93.25 115 THR A N 1
ATOM 864 C CA . THR A 1 115 ? -8.125 6.395 11.728 1.00 93.25 115 THR A CA 1
ATOM 865 C C . THR A 1 115 ? -9.302 6.191 10.772 1.00 93.25 115 THR A C 1
ATOM 867 O O . THR A 1 115 ? -10.134 7.085 10.636 1.00 93.25 115 THR A O 1
ATOM 870 N N . ALA A 1 116 ? -9.392 5.031 10.115 1.00 94.31 116 ALA A N 1
ATOM 871 C CA . ALA A 1 116 ? -10.480 4.675 9.209 1.00 94.31 116 ALA A CA 1
ATOM 872 C C . ALA A 1 116 ? -10.822 3.183 9.306 1.00 94.31 116 ALA A C 1
ATOM 874 O O . ALA A 1 116 ? -9.983 2.360 9.667 1.00 94.31 116 ALA A O 1
ATOM 875 N N . GLU A 1 117 ? -12.049 2.823 8.931 1.00 95.38 117 GLU A N 1
ATOM 876 C CA . GLU A 1 117 ? -12.467 1.418 8.829 1.00 95.38 117 GLU A CA 1
ATOM 877 C C . GLU A 1 117 ? -11.995 0.751 7.530 1.00 95.38 117 GLU A C 1
ATOM 879 O O . GLU A 1 117 ? -11.879 -0.474 7.471 1.00 95.38 117 GLU A O 1
ATOM 884 N N . GLU A 1 118 ? -11.717 1.544 6.495 1.00 96.19 118 GLU A N 1
ATOM 885 C CA . GLU A 1 118 ? -11.322 1.083 5.168 1.00 96.19 118 GLU A CA 1
ATOM 886 C C . GLU A 1 118 ? -10.174 1.936 4.614 1.00 96.19 118 GLU A C 1
ATOM 888 O O . GLU A 1 118 ? -10.082 3.135 4.889 1.00 96.19 118 GLU A O 1
ATOM 893 N N . ALA A 1 119 ? -9.300 1.302 3.835 1.00 97.06 119 ALA A N 1
ATOM 894 C CA . ALA A 1 119 ? -8.246 1.964 3.075 1.00 97.06 119 ALA A CA 1
ATOM 895 C C . ALA A 1 119 ? -8.181 1.413 1.644 1.00 97.06 119 ALA A C 1
ATOM 897 O O . ALA A 1 119 ? -8.438 0.228 1.421 1.00 97.06 119 ALA A O 1
ATOM 898 N N . GLU A 1 120 ? -7.788 2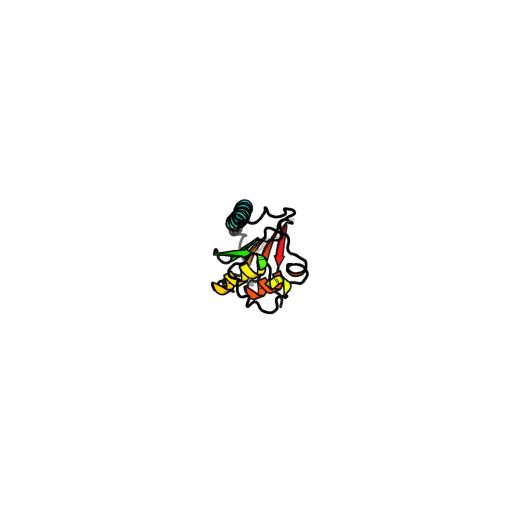.259 0.692 1.00 96.88 120 GLU A N 1
ATOM 899 C CA . GLU A 1 120 ? -7.585 1.886 -0.713 1.00 96.88 120 GLU A CA 1
ATOM 900 C C . GLU A 1 120 ? -6.087 1.856 -1.025 1.00 96.88 120 GLU A C 1
ATOM 902 O O . GLU A 1 120 ? -5.385 2.840 -0.818 1.00 96.88 120 GLU A O 1
ATOM 907 N N . LEU A 1 121 ? -5.573 0.756 -1.557 1.00 96.81 121 LEU A N 1
ATOM 908 C CA . LEU A 1 121 ? -4.196 0.630 -2.013 1.00 96.81 121 LEU A CA 1
ATOM 909 C C . LEU A 1 121 ? -4.186 0.444 -3.526 1.00 96.81 121 LEU A C 1
ATOM 911 O O . LEU A 1 121 ? -4.653 -0.565 -4.040 1.00 96.81 121 LEU A O 1
ATOM 915 N N . HIS A 1 122 ? -3.618 1.394 -4.249 1.00 95.81 122 HIS A N 1
ATOM 916 C CA . HIS A 1 122 ? -3.440 1.289 -5.689 1.00 95.81 122 HIS A CA 1
ATOM 917 C C . HIS A 1 122 ? -2.001 0.904 -5.996 1.00 95.81 122 HIS A C 1
ATOM 919 O O . HIS A 1 122 ? -1.081 1.576 -5.537 1.00 95.81 122 HIS A O 1
ATOM 925 N N . VAL A 1 123 ? -1.809 -0.148 -6.781 1.00 94.00 123 VAL A N 1
ATOM 926 C CA . VAL A 1 123 ? -0.496 -0.642 -7.199 1.00 94.00 123 VAL A CA 1
ATOM 927 C C . VAL A 1 123 ? -0.408 -0.665 -8.717 1.00 94.00 123 VAL A C 1
ATOM 929 O O . VAL A 1 123 ? -1.377 -0.973 -9.410 1.00 94.00 123 VAL A O 1
ATOM 932 N N . ASP A 1 124 ? 0.760 -0.321 -9.247 1.00 92.06 124 ASP A N 1
ATOM 933 C CA . ASP A 1 124 ? 1.015 -0.314 -10.691 1.00 92.06 124 ASP A CA 1
ATOM 934 C C . ASP A 1 124 ? 1.407 -1.690 -11.258 1.00 92.06 124 ASP A C 1
ATOM 936 O O . ASP A 1 124 ? 1.508 -1.855 -12.474 1.00 92.06 124 ASP A O 1
ATOM 940 N N . ARG A 1 125 ? 1.579 -2.687 -10.384 1.00 89.94 125 ARG A N 1
ATOM 941 C CA . ARG A 1 125 ? 1.849 -4.088 -10.713 1.00 89.94 125 ARG A CA 1
ATOM 942 C C . ARG A 1 125 ? 1.009 -5.003 -9.831 1.00 89.94 125 ARG A C 1
ATOM 944 O O . ARG A 1 125 ? 0.709 -4.666 -8.688 1.00 89.94 125 ARG A O 1
ATOM 951 N N . ASP A 1 126 ? 0.647 -6.169 -10.353 1.00 90.00 126 ASP A N 1
ATOM 952 C CA . ASP A 1 126 ? -0.088 -7.159 -9.574 1.00 90.00 126 ASP A CA 1
ATOM 953 C C . ASP A 1 126 ? 0.704 -7.660 -8.355 1.00 90.00 126 ASP A C 1
ATOM 955 O O . ASP A 1 126 ? 1.919 -7.882 -8.454 1.00 90.00 126 ASP A O 1
ATOM 959 N N . PRO A 1 127 ? 0.035 -7.862 -7.201 1.00 89.38 127 PRO A N 1
ATOM 960 C CA . PRO A 1 127 ? 0.682 -8.373 -6.003 1.00 89.38 127 PRO A CA 1
ATOM 961 C C . PRO A 1 127 ? 1.350 -9.725 -6.258 1.00 89.38 127 PRO A C 1
ATOM 963 O O . PRO A 1 127 ? 0.734 -10.673 -6.746 1.00 89.38 127 PRO A O 1
ATOM 966 N N . CYS A 1 128 ? 2.616 -9.850 -5.863 1.00 91.12 128 CYS A N 1
ATOM 967 C CA . CYS A 1 128 ? 3.321 -11.126 -5.951 1.00 91.12 128 CYS A CA 1
ATOM 968 C C . CYS A 1 128 ? 2.745 -12.170 -4.972 1.00 91.12 128 CYS A C 1
ATOM 970 O O . CYS A 1 128 ? 1.980 -11.843 -4.059 1.00 91.12 128 CYS A O 1
ATOM 972 N N . ARG A 1 129 ? 3.211 -13.425 -5.074 1.00 90.81 129 ARG A N 1
ATOM 973 C CA . ARG A 1 129 ? 2.828 -14.519 -4.160 1.00 90.81 129 ARG A CA 1
ATOM 974 C C . ARG A 1 129 ? 2.961 -14.144 -2.677 1.00 90.81 129 ARG A C 1
ATOM 976 O O . ARG A 1 129 ? 2.105 -14.525 -1.884 1.00 90.81 129 ARG A O 1
ATOM 983 N N . ALA A 1 130 ? 4.012 -13.412 -2.303 1.00 89.81 130 ALA A N 1
ATOM 984 C CA . ALA A 1 130 ? 4.251 -13.014 -0.917 1.00 89.81 130 ALA A CA 1
ATOM 985 C C . ALA A 1 130 ? 3.263 -11.942 -0.420 1.00 89.81 130 ALA A C 1
ATOM 987 O O . ALA A 1 130 ? 2.803 -12.012 0.722 1.00 89.81 130 ALA A O 1
ATOM 988 N N . CYS A 1 131 ? 2.919 -10.975 -1.276 1.00 86.81 131 CYS A N 1
ATOM 989 C CA . CYS A 1 131 ? 1.987 -9.900 -0.942 1.00 86.81 131 CYS A CA 1
ATOM 990 C C . CYS A 1 131 ? 0.539 -10.401 -0.927 1.00 86.81 131 CYS A C 1
ATOM 992 O O . CYS A 1 131 ? -0.175 -10.157 0.038 1.00 86.81 131 CYS A O 1
ATOM 994 N N . GLY A 1 132 ? 0.102 -11.125 -1.959 1.00 91.25 132 GLY A N 1
ATOM 995 C CA . GLY A 1 132 ? -1.271 -11.624 -2.058 1.00 91.25 132 GLY A CA 1
ATOM 996 C C . GLY A 1 132 ? -1.464 -12.970 -1.344 1.00 91.25 132 GLY A C 1
ATOM 997 O O . GLY A 1 132 ? -1.785 -12.980 -0.153 1.00 91.25 132 GLY A O 1
ATOM 998 N N . PRO A 1 133 ? -1.266 -14.109 -2.037 1.00 87.19 133 PRO A N 1
ATOM 999 C CA . PRO A 1 133 ? -1.563 -15.454 -1.529 1.00 87.19 133 PRO A CA 1
ATOM 1000 C C . PRO A 1 133 ? -0.966 -15.809 -0.160 1.00 87.19 133 PRO A C 1
ATOM 1002 O O . PRO A 1 133 ? -1.623 -16.467 0.638 1.00 87.19 133 PRO A O 1
ATOM 1005 N N . ALA A 1 134 ? 0.261 -15.372 0.141 1.00 89.56 134 ALA A N 1
ATOM 1006 C CA . ALA A 1 134 ? 0.914 -15.638 1.427 1.00 89.56 134 ALA A CA 1
ATOM 1007 C C . ALA A 1 134 ? 0.468 -14.685 2.557 1.00 89.56 134 ALA A C 1
ATOM 1009 O O . A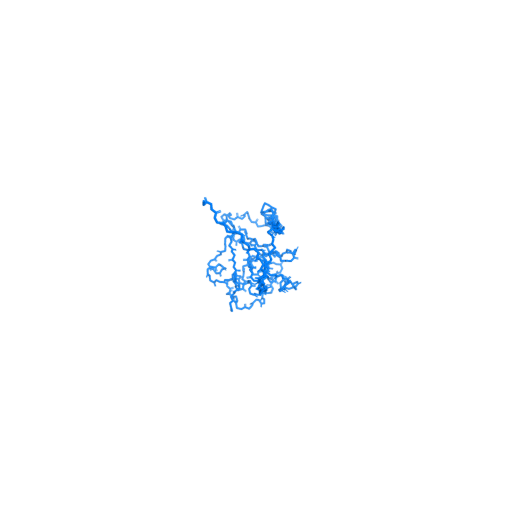LA A 1 134 ? 1.081 -14.653 3.624 1.00 89.56 134 ALA A O 1
ATOM 1010 N N . GLY A 1 135 ? -0.570 -13.878 2.324 1.00 91.00 135 GLY A N 1
ATOM 1011 C CA . GLY A 1 135 ? -1.215 -13.056 3.343 1.00 91.00 135 GLY A CA 1
ATOM 1012 C C . GLY A 1 135 ? -0.513 -11.738 3.667 1.00 91.00 135 GLY A C 1
ATOM 1013 O O . GLY A 1 135 ? -0.887 -11.105 4.650 1.00 91.00 135 GLY A O 1
ATOM 1014 N N . GLY A 1 136 ? 0.461 -11.286 2.868 1.00 93.06 136 GLY A N 1
ATOM 1015 C CA . GLY A 1 136 ? 1.155 -10.012 3.092 1.00 93.06 136 GLY A CA 1
ATOM 1016 C C . GLY A 1 136 ? 0.192 -8.828 3.242 1.00 93.06 136 GLY A C 1
ATOM 1017 O O . GLY A 1 136 ? 0.217 -8.150 4.265 1.00 93.06 136 GLY A O 1
ATOM 1018 N N . LEU A 1 137 ? -0.720 -8.641 2.286 1.00 95.44 137 LEU A N 1
ATOM 1019 C CA . LEU A 1 137 ? -1.735 -7.581 2.263 1.00 95.44 137 LEU A CA 1
ATOM 1020 C C . LEU A 1 137 ? -2.720 -7.682 3.437 1.00 95.44 137 LEU A C 1
ATOM 1022 O O . LEU A 1 137 ? -3.089 -6.665 4.019 1.00 95.44 137 LEU A O 1
ATOM 1026 N N . ARG A 1 138 ? -3.083 -8.900 3.860 1.00 96.12 138 ARG A N 1
ATOM 1027 C CA . ARG A 1 138 ? -3.918 -9.122 5.057 1.00 96.12 138 ARG A CA 1
ATOM 1028 C C . ARG A 1 138 ? -3.186 -8.699 6.333 1.00 96.12 138 ARG A C 1
ATOM 1030 O O . ARG A 1 138 ? -3.769 -8.068 7.214 1.00 96.12 138 ARG A O 1
ATOM 1037 N N . SER A 1 139 ? -1.892 -8.999 6.432 1.00 96.31 139 SER A N 1
ATOM 1038 C CA . SER A 1 139 ? -1.065 -8.523 7.542 1.00 96.31 139 SER A CA 1
ATOM 1039 C C . SER A 1 139 ? -0.891 -7.001 7.510 1.00 96.31 139 SER A C 1
ATOM 1041 O O . SER A 1 139 ? -0.867 -6.377 8.572 1.00 96.31 139 SER A O 1
ATOM 1043 N N . LEU A 1 140 ? -0.797 -6.387 6.326 1.00 95.69 140 LEU A N 1
ATOM 1044 C CA . LEU A 1 140 ? -0.762 -4.929 6.176 1.00 95.69 140 LEU A CA 1
ATOM 1045 C C . LEU A 1 140 ? -2.069 -4.277 6.644 1.00 95.69 140 LEU A C 1
ATOM 1047 O O . LEU A 1 140 ? -2.012 -3.331 7.426 1.00 95.69 140 LEU A O 1
ATOM 1051 N N . ALA A 1 141 ? -3.225 -4.830 6.263 1.00 96.56 141 ALA A N 1
ATOM 1052 C CA . ALA A 1 141 ? -4.533 -4.377 6.738 1.00 96.56 141 ALA A CA 1
ATOM 1053 C C . ALA A 1 141 ? -4.618 -4.392 8.275 1.00 96.56 141 ALA A C 1
ATOM 1055 O O . ALA A 1 141 ? -5.049 -3.412 8.881 1.00 96.56 141 ALA A O 1
ATOM 1056 N N . ARG A 1 142 ? -4.104 -5.452 8.923 1.00 96.56 142 ARG A N 1
ATOM 1057 C CA . ARG A 1 142 ? -4.034 -5.519 10.393 1.00 96.56 142 ARG A CA 1
ATOM 1058 C C . ARG A 1 142 ? -3.161 -4.410 10.981 1.00 96.56 142 ARG A C 1
ATOM 1060 O O . ARG A 1 142 ? -3.553 -3.796 11.963 1.00 96.56 142 ARG A O 1
ATOM 1067 N N . ASN A 1 143 ? -1.983 -4.158 10.406 1.00 96.06 143 ASN A N 1
ATOM 1068 C CA . ASN A 1 143 ? -1.085 -3.105 10.901 1.00 96.06 143 ASN A CA 1
ATOM 1069 C C . ASN A 1 143 ? -1.676 -1.698 10.703 1.00 96.06 143 ASN A C 1
ATOM 1071 O O . ASN A 1 143 ? -1.440 -0.827 11.533 1.00 96.06 143 ASN A O 1
ATOM 1075 N N . LEU A 1 144 ? -2.465 -1.483 9.646 1.00 95.06 144 LEU A N 1
ATOM 1076 C CA . LEU A 1 144 ? -3.224 -0.245 9.456 1.00 95.06 144 LEU A CA 1
ATOM 1077 C C . LEU A 1 144 ? -4.399 -0.097 10.427 1.00 95.06 144 LEU A C 1
ATOM 1079 O O . LEU A 1 144 ? -4.922 1.004 10.549 1.00 95.06 144 LEU A O 1
ATOM 1083 N N . GLY A 1 145 ? -4.842 -1.167 11.091 1.00 95.19 145 GLY A N 1
ATOM 1084 C CA . GLY A 1 145 ? -6.025 -1.138 11.953 1.00 95.19 145 GLY A CA 1
ATOM 1085 C C . GLY A 1 145 ? -7.342 -0.962 11.189 1.00 95.19 145 GLY A C 1
ATOM 1086 O O . GLY A 1 145 ? -8.324 -0.522 11.779 1.00 95.19 145 GLY A O 1
ATOM 1087 N N . VAL A 1 146 ? -7.371 -1.290 9.892 1.00 95.94 146 VAL A N 1
ATOM 1088 C CA . VAL A 1 146 ? -8.581 -1.218 9.058 1.00 95.94 146 VAL A CA 1
ATOM 1089 C C . VAL A 1 146 ? -9.315 -2.558 9.058 1.00 95.94 146 VAL A C 1
ATOM 1091 O O . VAL A 1 146 ? -8.704 -3.623 9.166 1.00 95.94 146 VAL A O 1
ATOM 1094 N N . LYS A 1 147 ? -10.637 -2.523 8.877 1.00 96.12 147 LYS A N 1
ATOM 1095 C CA . LYS A 1 147 ? -11.460 -3.725 8.673 1.00 96.12 147 LYS A CA 1
ATOM 1096 C C . LYS A 1 147 ? -11.291 -4.284 7.265 1.00 96.12 147 LYS A C 1
ATOM 1098 O O . LYS A 1 147 ? -11.378 -5.494 7.077 1.00 96.12 147 LYS A O 1
ATOM 1103 N N . ARG A 1 148 ? -11.059 -3.412 6.280 1.00 96.00 148 ARG A N 1
ATOM 1104 C CA . ARG A 1 148 ? -10.877 -3.793 4.877 1.00 96.00 148 ARG A CA 1
ATOM 1105 C C . ARG A 1 148 ? -9.780 -2.965 4.219 1.00 96.00 148 ARG A C 1
ATOM 1107 O O . ARG A 1 148 ? -9.737 -1.747 4.361 1.00 96.00 148 ARG A O 1
ATOM 1114 N N . LEU A 1 149 ? -8.916 -3.642 3.474 1.00 97.00 149 LEU A N 1
ATOM 1115 C CA . LEU A 1 149 ? -7.961 -3.035 2.557 1.00 97.00 149 LEU A CA 1
ATOM 1116 C C . LEU A 1 149 ? -8.384 -3.387 1.130 1.00 97.00 149 LEU A C 1
ATOM 1118 O O . LEU A 1 149 ? -8.307 -4.550 0.730 1.00 97.00 149 LEU A O 1
ATOM 1122 N N . VAL A 1 150 ? -8.849 -2.397 0.377 1.00 96.94 150 VAL A N 1
ATOM 1123 C CA . VAL A 1 150 ? -9.244 -2.551 -1.026 1.00 96.94 150 VAL A CA 1
ATOM 1124 C C . VAL A 1 150 ? -8.014 -2.313 -1.889 1.00 96.94 150 VAL A C 1
ATOM 1126 O O . VAL A 1 150 ? -7.441 -1.231 -1.864 1.00 96.94 150 VAL A O 1
ATOM 1129 N N . VAL A 1 151 ? -7.570 -3.320 -2.630 1.00 96.06 151 VAL A N 1
ATOM 1130 C CA . VAL A 1 151 ? -6.363 -3.260 -3.455 1.00 96.06 151 VAL A CA 1
ATOM 1131 C C . VAL A 1 151 ? -6.760 -3.208 -4.919 1.00 96.06 151 VAL A C 1
ATOM 1133 O O . VAL A 1 151 ? -7.430 -4.111 -5.415 1.00 96.06 151 VAL A O 1
ATOM 1136 N N . HIS A 1 152 ? -6.321 -2.166 -5.613 1.00 95.06 152 HIS A N 1
ATOM 1137 C CA . HIS A 1 152 ? -6.499 -1.989 -7.046 1.00 95.06 152 HIS A CA 1
ATOM 1138 C C . HIS A 1 152 ? -5.175 -2.265 -7.751 1.00 95.06 152 HIS A C 1
ATOM 1140 O O . HIS A 1 152 ? -4.212 -1.517 -7.575 1.00 95.06 152 HIS A O 1
ATOM 1146 N N . SER A 1 153 ? -5.142 -3.314 -8.560 1.00 92.56 153 SER A N 1
ATOM 1147 C CA . SER A 1 153 ? -3.999 -3.709 -9.375 1.00 92.56 153 SER A CA 1
ATOM 1148 C C . SER A 1 153 ? -4.380 -3.771 -10.861 1.00 92.56 153 SER A C 1
ATOM 1150 O O . SER A 1 153 ? -5.564 -3.650 -11.199 1.00 92.56 153 SER A O 1
ATOM 1152 N N . PRO A 1 154 ? -3.413 -3.947 -11.781 1.00 90.56 154 PRO A N 1
ATOM 1153 C CA . PRO A 1 154 ? -3.712 -4.073 -13.206 1.00 90.56 154 PRO A CA 1
ATOM 1154 C C . PRO A 1 154 ? -4.686 -5.213 -13.537 1.00 90.56 154 PRO A C 1
ATOM 1156 O O . PRO A 1 154 ? -5.519 -5.043 -14.425 1.00 90.56 154 PRO A O 1
ATOM 1159 N N . SER A 1 155 ? -4.630 -6.336 -12.810 1.00 89.12 155 SER A N 1
ATOM 1160 C CA . SER A 1 155 ? -5.541 -7.472 -13.018 1.00 89.12 155 SER A CA 1
ATOM 1161 C C . SER A 1 155 ? -6.929 -7.290 -12.392 1.00 89.12 155 SER A C 1
ATOM 1163 O O . SER A 1 155 ? -7.815 -8.109 -12.634 1.00 89.12 155 SER A O 1
ATOM 1165 N N . GLY A 1 156 ? -7.156 -6.237 -11.600 1.00 91.81 156 GLY A N 1
ATOM 1166 C CA . GLY A 1 156 ? -8.472 -5.926 -11.049 1.00 91.81 156 GLY A CA 1
ATOM 1167 C C . GLY A 1 156 ? -8.437 -5.399 -9.621 1.00 91.81 156 GLY A C 1
ATOM 1168 O O . GLY A 1 156 ? -7.421 -4.935 -9.115 1.00 91.81 156 GLY A O 1
ATOM 1169 N N . THR A 1 157 ? -9.596 -5.433 -8.968 1.00 94.50 157 THR A N 1
ATOM 1170 C CA . THR A 1 157 ? -9.747 -4.984 -7.579 1.00 94.50 157 THR A CA 1
ATOM 1171 C C . THR A 1 157 ? -10.039 -6.170 -6.676 1.00 94.50 157 THR A C 1
ATOM 1173 O O . THR A 1 157 ? -10.905 -6.987 -6.986 1.00 94.50 157 THR A O 1
ATOM 1176 N N . GLN A 1 158 ? -9.333 -6.255 -5.553 1.00 94.94 158 GLN A N 1
ATOM 1177 C CA . GLN A 1 158 ? -9.506 -7.298 -4.547 1.00 94.94 158 GLN A CA 1
ATOM 1178 C C . GLN A 1 158 ? -9.580 -6.683 -3.153 1.00 94.94 158 GLN A C 1
ATOM 1180 O O . GLN A 1 158 ? -8.836 -5.761 -2.836 1.00 94.94 158 GLN A O 1
ATOM 1185 N N . THR A 1 159 ? -10.442 -7.222 -2.297 1.00 96.00 159 THR A N 1
ATOM 1186 C CA . THR A 1 159 ? -10.595 -6.753 -0.915 1.00 96.00 159 THR A CA 1
ATOM 1187 C C . THR A 1 159 ? -9.965 -7.748 0.048 1.00 96.00 159 THR A C 1
ATOM 1189 O O . THR A 1 159 ? -10.233 -8.947 -0.021 1.00 96.00 159 THR A O 1
ATOM 1192 N N . PHE A 1 160 ? -9.143 -7.246 0.965 1.00 94.50 160 PHE A N 1
ATOM 1193 C CA . PHE A 1 160 ? -8.444 -8.037 1.969 1.00 94.50 160 PHE A CA 1
ATOM 1194 C C . PHE A 1 160 ? -8.896 -7.644 3.372 1.00 94.50 160 PHE A C 1
ATOM 1196 O O . PHE A 1 160 ? -8.852 -6.476 3.754 1.00 94.50 160 PHE A O 1
ATOM 1203 N N . GLU A 1 161 ? -9.285 -8.641 4.157 1.00 95.06 161 GLU A N 1
ATOM 1204 C CA . GLU A 1 161 ? -9.565 -8.490 5.584 1.00 95.06 161 GLU A CA 1
ATOM 1205 C C . GLU A 1 161 ? -8.301 -8.773 6.411 1.00 95.06 161 GLU A C 1
ATOM 1207 O O . GLU A 1 161 ? -7.460 -9.587 5.995 1.00 95.06 161 GLU A O 1
ATOM 1212 N N . PRO A 1 162 ? -8.143 -8.127 7.580 1.00 93.75 162 PRO A N 1
ATOM 1213 C CA . PRO A 1 162 ? -6.983 -8.326 8.431 1.00 93.75 162 PRO A CA 1
ATOM 1214 C C . PRO A 1 162 ? -6.846 -9.788 8.874 1.00 93.75 162 PRO A C 1
ATOM 1216 O O . PRO A 1 162 ? -7.816 -10.530 9.035 1.00 93.75 162 PRO A O 1
ATOM 1219 N N . THR A 1 163 ? -5.606 -10.229 9.073 1.00 88.56 163 THR A N 1
ATOM 1220 C CA . THR A 1 163 ? -5.346 -11.481 9.798 1.00 88.56 163 THR A CA 1
ATOM 1221 C C . THR A 1 163 ? -5.799 -11.340 11.248 1.00 88.56 163 THR A C 1
ATOM 1223 O O . THR A 1 163 ? -5.535 -10.293 11.847 1.00 88.56 163 THR A O 1
ATOM 1226 N N . THR A 1 164 ? -6.382 -12.398 11.804 1.00 76.62 164 THR A N 1
ATOM 1227 C CA . THR A 1 164 ? -6.650 -12.538 13.243 1.00 76.62 164 THR A CA 1
ATOM 1228 C C . THR A 1 164 ? -5.373 -12.515 14.083 1.00 76.62 164 THR A C 1
ATOM 1230 O O . THR A 1 164 ? -4.285 -12.858 13.554 1.00 76.62 164 THR A O 1
#